Protein AF-A0A1R1X2N7-F1 (afdb_monomer_lite)

pLDDT: mean 72.99, std 22.43, range [34.03, 95.25]

Sequence (162 aa):
MKFVLSVSTLSAFACVAFAGYMCQDECMNASNDMNYDYQPMQEAEAAPVKPVSRRRRRLSKKFKAYCSVIEECKTGCLEQKDKTICKTYRRKMRAERRKSRTPEQKAASKARFNAYCAAIDECKSGCLDNGDKTVCRTYRKSFRKQNRKARRAAFKAKFSAF

Secondary structure (DSSP, 8-state):
--------------------S--SS-SS-------------------------S---PPPHHHHHHHTT-HHHIIIIIIS--HHHHHHHHHHHHHHT-PPPPHHHHHHHHHHHHHHHHT-HHHIIIIIIS--HHHHHHHHHHHHHHHHHHHHHHHHHHHH--

Organism: NCBI:txid133412

Foldseek 3Di:
DDDDDDDDDDDDDDDDDDDDDDDPDPPPDDDDDDDDDDDDDDDDDDDDDDPPDDDPPDDDPVLQVQQVVPVQCCCQCVPVVPPVSSVVSVVVVVVVPDDDDDPVSVVVVVVQLQVVQVVPVQSCVQCVPVNPPVSSVVSVVVSVVVVVVVVVVVVVVVVVVD

Radius of gyration: 29.81 Å; chains: 1; bounding box: 71×91×53 Å

Structure (mmCIF, N/CA/C/O backbone):
data_AF-A0A1R1X2N7-F1
#
_entry.id   AF-A0A1R1X2N7-F1
#
loop_
_atom_site.group_PDB
_atom_site.id
_atom_site.type_symbol
_atom_site.label_atom_id
_atom_site.label_alt_id
_atom_site.label_comp_id
_atom_site.label_asym_id
_atom_site.label_entity_id
_atom_site.label_seq_id
_atom_site.pdbx_PDB_ins_code
_atom_site.Cartn_x
_atom_site.Cartn_y
_atom_site.Cartn_z
_atom_site.occupancy
_atom_site.B_iso_or_equiv
_atom_site.auth_seq_id
_atom_site.auth_comp_id
_atom_site.auth_asym_id
_atom_site.auth_atom_id
_atom_site.pdbx_PDB_model_num
ATOM 1 N N . MET A 1 1 ? 1.217 -72.504 19.040 1.00 40.41 1 MET A N 1
ATOM 2 C CA . MET A 1 1 ? 0.945 -71.723 20.270 1.00 40.41 1 MET A CA 1
ATOM 3 C C . MET A 1 1 ? 0.224 -70.448 19.817 1.00 40.41 1 MET A C 1
ATOM 5 O O . MET A 1 1 ? 0.774 -69.794 18.949 1.00 40.41 1 MET A O 1
ATOM 9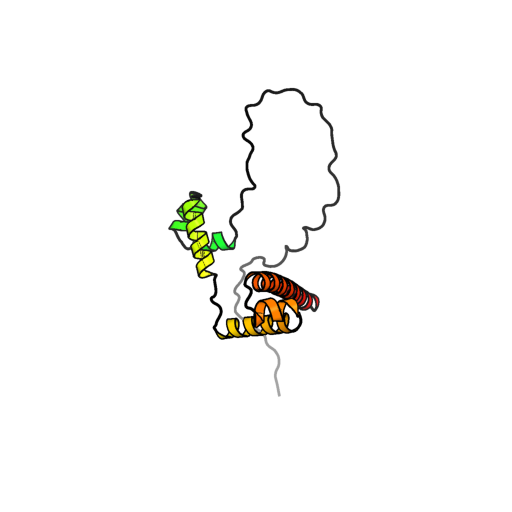 N N . LYS A 1 2 ? -1.097 -70.296 20.061 1.00 37.16 2 LYS A N 1
ATOM 10 C CA . LYS A 1 2 ? -1.723 -69.665 21.264 1.00 37.16 2 LYS A CA 1
ATOM 11 C C . LYS A 1 2 ? -1.517 -68.125 21.226 1.00 37.16 2 LYS A C 1
ATOM 13 O O . LYS A 1 2 ? -0.365 -67.752 21.102 1.00 37.16 2 LYS A O 1
ATOM 18 N N . PHE A 1 3 ? -2.454 -67.164 21.302 1.00 37.84 3 PHE A N 1
ATOM 19 C CA . PHE A 1 3 ? -3.881 -66.979 21.669 1.00 37.84 3 PHE A CA 1
ATOM 20 C C . PHE A 1 3 ? -4.392 -65.709 20.907 1.00 37.84 3 PHE A C 1
ATOM 22 O O . PHE A 1 3 ? -3.573 -64.849 20.604 1.00 37.84 3 PHE A O 1
ATOM 29 N N . VAL A 1 4 ? -5.613 -65.601 20.356 1.00 40.78 4 VAL A N 1
ATOM 30 C CA . VAL A 1 4 ? -6.945 -65.264 20.941 1.00 40.78 4 VAL A CA 1
ATOM 31 C C . VAL A 1 4 ? -7.086 -63.838 21.528 1.00 40.78 4 VAL A C 1
ATOM 33 O O . VAL A 1 4 ? -6.405 -63.481 22.478 1.00 40.78 4 VAL A O 1
ATOM 36 N N . LEU A 1 5 ? -8.026 -63.084 20.930 1.00 47.38 5 LEU A N 1
ATOM 37 C CA . LEU A 1 5 ? -8.947 -62.044 21.446 1.00 47.38 5 LEU A CA 1
ATOM 38 C C . LEU A 1 5 ? -8.767 -61.522 22.895 1.00 47.38 5 LEU A C 1
ATOM 40 O O . LEU A 1 5 ? -8.816 -62.298 23.840 1.00 47.38 5 LEU A O 1
ATOM 44 N N . SER A 1 6 ? -8.788 -60.196 23.088 1.00 41.28 6 SER A N 1
ATOM 45 C CA . SER A 1 6 ? -9.840 -59.464 23.847 1.00 41.28 6 SER A CA 1
ATOM 46 C C . SER A 1 6 ? -9.435 -57.994 24.068 1.00 41.28 6 SER A C 1
ATOM 48 O O . SER A 1 6 ? -8.273 -57.702 24.316 1.00 41.28 6 SER A O 1
ATOM 50 N N . VAL A 1 7 ? -10.235 -57.016 23.629 1.00 42.81 7 VAL A N 1
ATOM 51 C CA . VAL A 1 7 ? -11.352 -56.308 24.303 1.00 42.81 7 VAL A CA 1
ATOM 52 C C . VAL A 1 7 ? -10.972 -55.598 25.617 1.00 42.81 7 VAL A C 1
ATOM 54 O O . VAL A 1 7 ? -10.557 -56.241 26.573 1.00 42.81 7 VAL A O 1
ATOM 57 N N . SER A 1 8 ? -11.291 -54.293 25.647 1.00 42.53 8 SER A N 1
ATOM 58 C CA . SER A 1 8 ? -11.885 -53.537 26.773 1.00 42.53 8 SER A CA 1
ATOM 59 C C . SER A 1 8 ? -11.008 -52.458 27.433 1.00 42.53 8 SER A C 1
ATOM 61 O O . SER A 1 8 ? -10.058 -52.760 28.141 1.00 42.53 8 SER A O 1
ATOM 63 N N . THR A 1 9 ? -11.409 -51.182 27.260 1.00 47.38 9 THR A N 1
ATOM 64 C CA . THR A 1 9 ? -11.938 -50.263 28.315 1.00 47.38 9 THR A CA 1
ATOM 65 C C . THR A 1 9 ? -10.846 -49.490 29.077 1.00 47.38 9 THR A C 1
ATOM 67 O O . THR A 1 9 ? -9.876 -50.097 29.486 1.00 47.38 9 THR A O 1
ATOM 70 N N . LEU A 1 10 ? -10.852 -48.180 29.352 1.00 39.34 10 LEU A N 1
ATOM 71 C CA . LEU A 1 10 ? -11.793 -47.051 29.348 1.00 39.34 10 LEU A CA 1
ATOM 72 C C . LEU A 1 10 ? -10.945 -45.781 29.060 1.00 39.34 10 LEU A C 1
ATOM 74 O O . LEU A 1 10 ? -9.790 -45.722 29.462 1.00 39.34 10 LEU A O 1
ATOM 78 N N . SER A 1 11 ? -11.434 -44.734 28.401 1.00 39.47 11 SER A N 1
ATOM 79 C CA . SER A 1 11 ? -12.108 -43.666 29.139 1.00 39.47 11 SER A CA 1
ATOM 80 C C . SER A 1 11 ? -13.038 -42.861 28.239 1.00 39.47 11 SER A C 1
ATOM 82 O O . SER A 1 11 ? -12.665 -42.273 27.224 1.00 39.47 11 SER A O 1
ATOM 84 N N . ALA A 1 12 ? -14.292 -42.845 28.668 1.00 45.41 12 ALA A N 1
ATOM 85 C CA . ALA A 1 12 ? -15.281 -41.883 28.253 1.00 45.41 12 ALA A CA 1
ATOM 86 C C . ALA A 1 12 ? -14.867 -40.488 28.737 1.00 45.41 12 ALA A C 1
ATOM 88 O O . ALA A 1 12 ? -14.700 -40.279 29.935 1.00 45.41 12 ALA A O 1
ATOM 89 N N . PHE A 1 13 ? -14.804 -39.527 27.820 1.00 49.41 13 PHE A N 1
ATOM 90 C CA . PHE A 1 13 ? -15.279 -38.180 28.106 1.00 49.41 13 PHE A CA 1
ATOM 91 C C . PHE A 1 13 ? -16.170 -37.722 26.960 1.00 49.41 13 PHE A C 1
ATOM 93 O O . PHE A 1 13 ? -15.768 -37.622 25.801 1.00 49.41 13 PHE A O 1
ATOM 100 N N . ALA A 1 14 ? -17.427 -37.528 27.331 1.00 41.31 14 ALA A N 1
ATOM 101 C CA . ALA A 1 14 ? -18.502 -37.043 26.505 1.00 41.31 14 ALA A CA 1
ATOM 102 C C . ALA A 1 14 ? -18.340 -35.547 26.185 1.00 41.31 14 ALA A C 1
ATOM 104 O O . ALA A 1 14 ? -17.904 -34.760 27.019 1.00 41.31 14 ALA A O 1
ATOM 105 N N . CYS A 1 15 ? -18.786 -35.204 24.976 1.00 41.53 15 CYS A N 1
ATOM 106 C CA . CYS A 1 15 ? -19.553 -34.013 24.603 1.00 41.53 15 CYS A CA 1
ATOM 107 C C . CYS A 1 15 ? -19.100 -32.624 25.087 1.00 41.53 15 CYS A C 1
ATOM 109 O O . CYS A 1 15 ? -19.453 -32.218 26.185 1.00 41.53 15 CYS A O 1
ATOM 111 N N . VAL A 1 16 ? -18.565 -31.825 24.152 1.00 46.25 16 VAL A N 1
ATOM 112 C CA . VAL A 1 16 ? -19.040 -30.456 23.824 1.00 46.25 16 VAL A CA 1
ATOM 113 C C . VAL A 1 16 ? -18.738 -30.251 22.325 1.00 46.25 16 VAL A C 1
ATOM 115 O O . VAL A 1 16 ? -17.585 -30.175 21.929 1.00 46.25 16 VAL A O 1
ATOM 118 N N . ALA A 1 17 ? -19.674 -30.519 21.418 1.00 37.84 17 ALA A N 1
ATOM 119 C CA . ALA A 1 17 ? -20.668 -29.585 20.895 1.00 37.84 17 ALA A CA 1
ATOM 120 C C . AL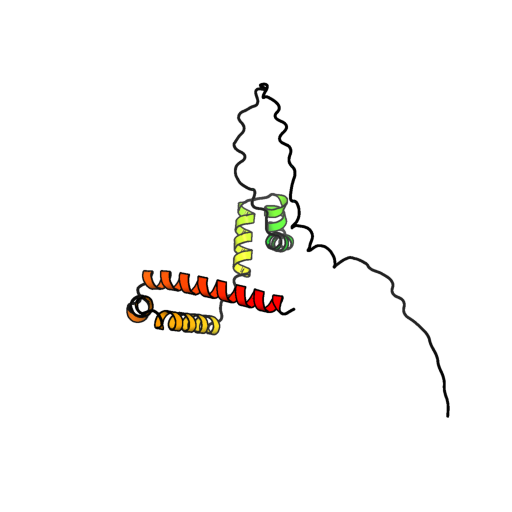A A 1 17 ? -20.106 -28.429 20.031 1.00 37.84 17 ALA A C 1
ATOM 122 O O . ALA A 1 17 ? -19.147 -27.750 20.382 1.00 37.84 17 ALA A O 1
ATOM 123 N N . PHE A 1 18 ? -20.845 -28.191 18.944 1.00 35.56 18 PHE A N 1
ATOM 124 C CA . PHE A 1 18 ? -20.946 -26.972 18.135 1.00 35.56 18 PHE A CA 1
ATOM 125 C C . PHE A 1 18 ? -20.012 -26.763 16.929 1.00 35.56 18 PHE A C 1
ATOM 127 O O . PHE A 1 18 ? -18.980 -26.105 16.980 1.00 35.56 18 PHE A O 1
ATOM 134 N N . ALA A 1 19 ? -20.548 -27.196 15.782 1.00 36.91 19 ALA A N 1
ATOM 135 C CA . ALA A 1 19 ? -20.921 -26.296 14.685 1.00 36.91 19 ALA A CA 1
ATOM 136 C C . ALA A 1 19 ? -19.801 -25.406 14.113 1.00 36.91 19 ALA A C 1
ATOM 138 O O . ALA A 1 19 ? -19.717 -24.210 14.385 1.00 36.91 19 ALA A O 1
ATOM 139 N N . GLY A 1 20 ? -18.989 -25.992 13.232 1.00 34.03 20 GLY A N 1
ATOM 140 C CA . GLY A 1 20 ? -18.056 -25.264 12.365 1.00 34.03 20 GLY A CA 1
ATOM 141 C C . GLY A 1 20 ? -18.262 -25.504 10.867 1.00 34.03 20 GLY A C 1
ATOM 142 O O . GLY A 1 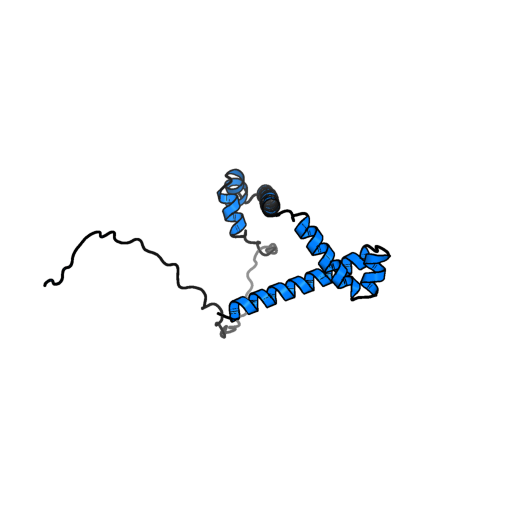20 ? -17.431 -25.074 10.072 1.00 34.03 20 GLY A O 1
ATOM 143 N N . TYR A 1 21 ? -19.336 -26.187 10.471 1.00 43.12 21 TYR A N 1
ATOM 144 C CA . TYR A 1 21 ? -19.657 -26.481 9.075 1.00 43.12 21 TYR A CA 1
ATOM 145 C C . TYR A 1 21 ? -21.111 -26.080 8.809 1.00 43.12 21 TYR A C 1
ATOM 147 O O . TYR A 1 21 ? -21.954 -26.288 9.675 1.00 43.12 21 TYR A O 1
ATOM 155 N N . MET A 1 22 ? -21.376 -25.529 7.622 1.00 36.66 22 MET A N 1
ATOM 156 C CA . MET A 1 22 ? -22.650 -24.974 7.121 1.00 36.66 22 MET A CA 1
ATOM 157 C C . MET A 1 22 ? -22.889 -23.476 7.395 1.00 36.66 22 MET A C 1
ATOM 159 O O . MET A 1 22 ? -23.519 -23.096 8.376 1.00 36.66 22 MET A O 1
ATOM 163 N N . CYS A 1 23 ? -22.368 -22.617 6.505 1.00 36.69 23 CYS A N 1
ATOM 164 C CA . CYS A 1 23 ? -23.113 -21.505 5.872 1.00 36.69 23 CYS A CA 1
ATOM 165 C C . CYS A 1 23 ? -22.185 -20.652 4.983 1.00 36.69 23 CYS A C 1
ATOM 167 O O . CYS A 1 23 ? -21.924 -19.471 5.226 1.00 36.69 23 CYS A O 1
ATOM 169 N N . GLN A 1 24 ? -21.661 -21.262 3.929 1.00 40.53 24 GLN A N 1
ATOM 170 C CA . GLN A 1 24 ? -21.308 -20.565 2.696 1.00 40.53 24 GLN A CA 1
ATOM 171 C C . GLN A 1 24 ? -21.876 -21.447 1.602 1.00 40.53 24 GLN A C 1
ATOM 173 O O . GLN A 1 24 ? -21.244 -22.450 1.331 1.00 40.53 24 GLN A O 1
ATOM 178 N N . ASP A 1 25 ? -23.092 -21.147 1.129 1.00 39.00 25 ASP A N 1
ATOM 179 C CA . ASP A 1 25 ? -23.527 -21.410 -0.260 1.00 39.00 25 ASP A CA 1
ATOM 180 C C . ASP A 1 25 ? -24.997 -21.054 -0.585 1.00 39.00 25 ASP A C 1
ATOM 182 O O . ASP A 1 25 ? -25.469 -21.359 -1.670 1.00 39.00 25 ASP A O 1
ATOM 186 N N . GLU A 1 26 ? -25.714 -20.278 0.243 1.00 37.97 26 GLU A N 1
ATOM 187 C CA . GLU A 1 26 ? -27.073 -19.805 -0.112 1.00 37.97 26 GLU A CA 1
ATOM 188 C C . GLU A 1 26 ? -27.240 -18.278 -0.037 1.00 37.97 26 GLU A C 1
ATOM 190 O O . GLU A 1 26 ? -28.076 -17.743 0.686 1.00 37.97 26 GLU A O 1
ATOM 195 N N . CYS A 1 27 ? -26.437 -17.521 -0.790 1.00 38.31 27 CYS A N 1
ATOM 196 C CA . CYS A 1 27 ? -26.715 -16.088 -1.014 1.00 38.31 27 CYS A CA 1
ATOM 197 C C . CYS A 1 27 ? -26.597 -15.663 -2.486 1.00 38.31 27 CYS A C 1
ATOM 199 O O . CYS A 1 27 ? -26.352 -14.490 -2.769 1.00 38.31 27 CYS A O 1
ATOM 201 N N . MET A 1 28 ? -26.739 -16.601 -3.422 1.00 41.78 28 MET A N 1
ATOM 202 C CA . MET A 1 28 ? -26.822 -16.323 -4.857 1.00 41.78 28 MET A CA 1
ATOM 203 C C . MET A 1 28 ? -27.951 -17.151 -5.465 1.00 41.78 28 MET A C 1
ATOM 205 O O . MET A 1 28 ? -27.691 -18.046 -6.251 1.00 41.78 28 MET A O 1
ATOM 209 N N . ASN A 1 29 ? -29.188 -16.886 -5.041 1.00 45.91 29 ASN A N 1
ATOM 210 C CA . ASN A 1 29 ? -30.404 -17.154 -5.813 1.00 45.91 29 ASN A CA 1
ATOM 211 C C . ASN A 1 29 ? -31.602 -16.510 -5.106 1.00 45.91 29 ASN A C 1
ATOM 213 O O . ASN A 1 29 ? -32.169 -17.064 -4.174 1.00 45.91 29 ASN A O 1
ATOM 217 N N . ALA A 1 30 ? -31.963 -15.312 -5.551 1.00 37.06 30 ALA A N 1
ATOM 218 C CA . ALA A 1 30 ? -33.303 -14.761 -5.389 1.00 37.06 30 ALA A CA 1
ATOM 219 C C . ALA A 1 30 ? -33.579 -13.927 -6.644 1.00 37.06 30 ALA A C 1
ATOM 221 O O . ALA A 1 30 ? -33.419 -12.706 -6.662 1.00 37.06 30 ALA A O 1
ATOM 222 N N . SER A 1 31 ? -33.872 -14.639 -7.731 1.00 36.62 31 SER A N 1
ATOM 223 C CA . SER A 1 31 ? -34.608 -14.084 -8.860 1.00 36.62 31 SER A CA 1
ATOM 224 C C . SER A 1 31 ? -36.084 -14.018 -8.480 1.00 36.62 31 SER A C 1
ATOM 226 O O . SER A 1 31 ? -36.609 -14.985 -7.939 1.00 36.62 31 SER A O 1
ATOM 228 N N . ASN A 1 32 ? -36.706 -12.909 -8.879 1.00 43.19 32 ASN A N 1
ATOM 229 C CA . ASN A 1 32 ? -38.142 -12.664 -9.018 1.00 43.19 32 ASN A CA 1
ATOM 230 C C . ASN A 1 32 ? -38.960 -12.486 -7.735 1.00 43.19 32 ASN A C 1
ATOM 232 O O . ASN A 1 32 ? -39.139 -13.408 -6.951 1.00 43.19 32 ASN A O 1
ATOM 236 N N . ASP A 1 33 ? -39.503 -11.274 -7.606 1.00 44.31 33 ASP A N 1
ATOM 237 C CA . ASP A 1 33 ? -40.945 -10.992 -7.549 1.00 44.31 33 ASP A CA 1
ATOM 238 C C . ASP A 1 33 ? -41.202 -9.826 -6.585 1.00 44.31 33 ASP A C 1
ATOM 240 O O . ASP A 1 33 ? -41.173 -9.991 -5.372 1.00 44.31 33 ASP A O 1
ATOM 244 N N . MET A 1 34 ? -41.382 -8.619 -7.126 1.00 47.59 34 MET A N 1
ATOM 245 C CA . MET A 1 34 ? -41.988 -7.513 -6.383 1.00 47.59 34 MET A CA 1
ATOM 246 C C . MET A 1 34 ? -42.976 -6.815 -7.316 1.00 47.59 34 MET A C 1
ATOM 248 O O . MET A 1 34 ? -42.651 -5.844 -8.001 1.00 47.59 34 MET A O 1
ATOM 252 N N . ASN A 1 35 ? -44.170 -7.404 -7.344 1.00 44.03 35 ASN A N 1
ATOM 253 C CA . ASN A 1 35 ? -45.465 -6.797 -7.615 1.00 44.03 35 ASN A CA 1
ATOM 254 C C . ASN A 1 35 ? -45.502 -5.290 -7.259 1.00 44.03 35 ASN A C 1
ATOM 256 O O . ASN A 1 35 ? -45.291 -4.911 -6.105 1.00 44.03 35 ASN A O 1
ATOM 260 N N . TYR A 1 36 ? -45.749 -4.435 -8.255 1.00 37.09 36 TYR A N 1
ATOM 261 C CA . TYR A 1 36 ? -46.025 -3.009 -8.065 1.00 37.09 36 TYR A CA 1
ATOM 262 C C . TYR A 1 36 ? -47.540 -2.823 -7.930 1.00 37.09 36 TYR A C 1
ATOM 264 O O . TYR A 1 36 ? -48.224 -2.589 -8.923 1.00 37.09 36 TYR A O 1
ATOM 272 N N . ASP A 1 37 ? -48.054 -2.881 -6.702 1.00 43.22 37 ASP A N 1
ATOM 273 C CA . ASP A 1 37 ? -49.382 -2.343 -6.405 1.00 43.22 37 ASP A CA 1
ATOM 274 C C . ASP A 1 37 ? -49.276 -0.822 -6.237 1.00 43.22 37 ASP A C 1
ATOM 276 O O . ASP A 1 37 ? -48.659 -0.294 -5.307 1.00 43.22 37 ASP A O 1
ATOM 280 N N . TYR A 1 38 ? -49.838 -0.111 -7.208 1.00 37.78 38 TYR A N 1
ATOM 281 C CA . TYR A 1 38 ? -49.942 1.340 -7.240 1.00 37.78 38 TYR A CA 1
ATOM 282 C C . TYR A 1 38 ? -51.116 1.754 -6.338 1.00 37.78 38 TYR A C 1
ATOM 284 O O . TYR A 1 38 ? -52.269 1.511 -6.684 1.00 37.78 38 TYR A O 1
ATOM 292 N N . GLN A 1 39 ? -50.851 2.391 -5.193 1.00 43.69 39 GLN A N 1
ATOM 293 C CA . GLN A 1 39 ? -51.885 3.099 -4.425 1.00 43.69 39 GLN A CA 1
ATOM 294 C C . GLN A 1 39 ? -51.653 4.619 -4.504 1.00 43.69 39 GLN A C 1
ATOM 296 O O . GLN A 1 39 ? -50.516 5.069 -4.334 1.00 43.69 39 GLN A O 1
ATOM 301 N N . PRO A 1 40 ? -52.699 5.418 -4.798 1.00 40.00 40 PRO A N 1
ATOM 302 C CA . PRO A 1 40 ? -52.574 6.847 -5.052 1.00 40.00 40 PRO A CA 1
ATOM 303 C C . PRO A 1 40 ? -52.330 7.632 -3.758 1.00 40.00 40 PRO A C 1
ATOM 305 O O . PRO A 1 40 ? -52.911 7.348 -2.713 1.00 40.00 40 PRO A O 1
ATOM 308 N N . MET A 1 41 ? -51.454 8.634 -3.858 1.00 43.47 41 MET A N 1
ATOM 309 C CA . MET A 1 41 ? -51.116 9.572 -2.789 1.00 43.47 41 MET A CA 1
ATOM 310 C C . MET A 1 41 ? -52.363 10.301 -2.276 1.00 43.47 41 MET A C 1
ATOM 312 O O . MET A 1 41 ? -53.031 10.986 -3.046 1.00 43.47 41 MET A O 1
ATOM 316 N N . GLN A 1 42 ? -52.615 10.219 -0.971 1.00 41.12 42 GLN A N 1
ATOM 317 C CA . GLN A 1 42 ? -53.409 11.209 -0.252 1.00 41.12 42 GLN A CA 1
ATOM 318 C C . GLN A 1 42 ? -52.532 11.886 0.794 1.00 41.12 42 GLN A C 1
ATOM 320 O O . GLN A 1 42 ? -51.791 11.240 1.538 1.00 41.12 42 GLN A O 1
ATOM 325 N N . GLU A 1 43 ? -52.590 13.211 0.745 1.00 50.44 43 GLU A N 1
ATOM 326 C CA . GLU A 1 43 ? -51.860 14.174 1.549 1.00 50.44 43 GLU A CA 1
ATOM 327 C C . GLU A 1 43 ? -51.919 13.870 3.045 1.00 50.44 43 GLU A C 1
ATOM 329 O O . GLU A 1 43 ? -52.984 13.778 3.649 1.00 50.44 43 GLU A O 1
ATOM 334 N N . ALA A 1 44 ? -50.740 13.804 3.657 1.00 42.38 44 ALA A N 1
ATOM 335 C CA . ALA A 1 44 ? -50.577 14.064 5.074 1.00 42.38 44 ALA A CA 1
ATOM 336 C C . ALA A 1 44 ? -49.323 14.924 5.249 1.00 42.38 44 ALA A C 1
ATOM 338 O O . ALA A 1 44 ? -48.204 14.515 4.928 1.00 42.38 44 ALA A O 1
ATOM 339 N N . GLU A 1 45 ? -49.542 16.147 5.721 1.00 50.38 45 GLU A N 1
ATOM 340 C CA . GLU A 1 45 ? -48.523 17.101 6.132 1.00 50.38 45 GLU A CA 1
ATOM 341 C C . GLU A 1 45 ? -47.554 16.443 7.127 1.00 50.38 45 GLU A C 1
ATOM 343 O O . GLU A 1 45 ? -47.935 16.042 8.227 1.00 50.38 45 GLU A O 1
ATOM 348 N N . ALA A 1 46 ? -46.278 16.322 6.759 1.00 47.22 46 ALA A N 1
ATOM 349 C CA . ALA A 1 46 ? -45.248 15.828 7.663 1.00 47.22 46 ALA A CA 1
ATOM 350 C C . ALA A 1 46 ? -43.965 16.651 7.505 1.00 47.22 46 ALA A C 1
ATOM 352 O O . ALA A 1 46 ? -43.392 16.733 6.423 1.00 47.22 46 ALA A O 1
ATOM 353 N N . ALA A 1 47 ? -43.577 17.265 8.629 1.00 59.75 47 ALA A N 1
ATOM 354 C CA . ALA A 1 47 ? -42.357 17.992 8.993 1.00 59.75 47 ALA A CA 1
ATOM 355 C C . ALA A 1 47 ? -41.146 17.945 8.030 1.00 59.75 47 ALA A C 1
ATOM 357 O O . ALA A 1 47 ? -40.881 16.914 7.415 1.00 59.75 47 ALA A O 1
ATOM 358 N N . PRO A 1 48 ? -40.290 18.995 7.998 1.00 44.62 48 PRO A N 1
ATOM 359 C CA . PRO A 1 48 ? -39.087 19.014 7.167 1.00 44.62 48 PRO A CA 1
ATOM 360 C C . PRO A 1 48 ? -38.192 17.805 7.469 1.00 44.62 48 PRO A C 1
ATOM 362 O O . PRO A 1 48 ? -37.461 17.758 8.465 1.00 44.62 48 PRO A O 1
ATOM 365 N N . VAL A 1 49 ? -38.246 16.808 6.585 1.00 55.25 49 VAL A N 1
ATOM 366 C CA . VAL A 1 49 ? -37.415 15.613 6.654 1.00 55.25 49 VAL A CA 1
ATOM 367 C C . VAL A 1 49 ? -35.987 16.057 6.371 1.00 55.25 49 VAL A C 1
ATOM 369 O O . VAL A 1 49 ? -35.593 16.291 5.229 1.00 55.25 49 VAL A O 1
ATOM 372 N N . LYS A 1 50 ? -35.184 16.190 7.433 1.00 48.16 50 LYS A N 1
ATOM 373 C CA . LYS A 1 50 ? -33.730 16.341 7.302 1.00 48.16 50 LYS A CA 1
ATOM 374 C C . LYS A 1 50 ? -33.246 15.207 6.393 1.00 48.16 50 LYS A C 1
ATOM 376 O O . LYS A 1 50 ? -33.5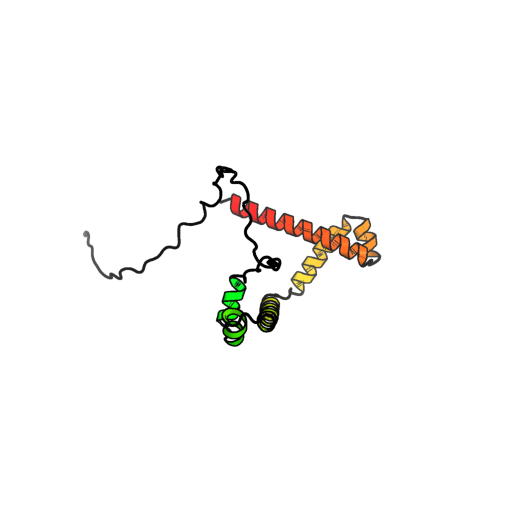18 14.048 6.720 1.00 48.16 50 LYS A O 1
ATOM 381 N N . PRO A 1 51 ? -32.519 15.481 5.294 1.00 46.09 51 PRO A N 1
ATOM 382 C CA . PRO A 1 51 ? -32.020 14.414 4.444 1.00 46.09 51 PRO A CA 1
ATOM 383 C C . PRO A 1 51 ? -31.171 13.493 5.316 1.00 46.09 51 PRO A C 1
ATOM 385 O O . PRO A 1 51 ? -30.177 13.930 5.908 1.00 46.09 51 PRO A O 1
ATOM 388 N N . VAL A 1 52 ? -31.590 12.229 5.447 1.00 47.31 52 VAL A N 1
ATOM 389 C CA . VAL A 1 52 ? -30.885 11.211 6.231 1.00 47.31 52 VAL A CA 1
ATOM 390 C C . VAL A 1 52 ? -29.548 10.968 5.546 1.00 47.31 52 VAL A C 1
ATOM 392 O O . VAL A 1 52 ? -29.387 10.137 4.652 1.00 47.31 52 VAL A O 1
ATOM 395 N N . SER A 1 53 ? -28.567 11.786 5.913 1.00 55.69 53 SER A N 1
ATOM 396 C CA . SER A 1 53 ? -27.286 11.783 5.244 1.00 55.69 53 SER A CA 1
ATOM 397 C C . SER A 1 53 ? -26.515 10.512 5.602 1.00 55.69 53 SER A C 1
ATOM 399 O O . SER A 1 53 ? -26.321 10.157 6.765 1.00 55.69 53 SER A O 1
ATOM 401 N N . ARG A 1 54 ? -25.989 9.888 4.545 1.00 51.06 54 ARG A N 1
ATOM 402 C CA . ARG A 1 54 ? -24.794 9.034 4.524 1.00 51.06 54 ARG A CA 1
ATOM 403 C C . ARG A 1 54 ? -24.893 7.702 5.271 1.00 51.06 54 ARG A C 1
ATOM 405 O O . ARG A 1 54 ? -24.587 7.601 6.455 1.00 51.06 54 ARG A O 1
ATOM 412 N N . ARG A 1 55 ? -25.091 6.642 4.473 1.00 51.50 55 ARG A N 1
ATOM 413 C CA . ARG A 1 55 ? -24.489 5.292 4.583 1.00 51.50 55 ARG A CA 1
ATOM 414 C C . ARG A 1 55 ? -23.568 5.157 5.814 1.00 51.50 55 ARG A C 1
ATOM 416 O O . ARG A 1 55 ? -22.359 5.396 5.720 1.00 51.50 55 ARG A O 1
ATOM 423 N N . ARG A 1 56 ? -24.127 4.812 6.985 1.00 55.22 56 ARG A N 1
ATOM 424 C CA . ARG A 1 56 ? -23.351 4.610 8.224 1.00 55.22 56 ARG A CA 1
ATOM 425 C C . ARG A 1 56 ? -22.299 3.536 7.945 1.00 55.22 56 ARG A C 1
ATOM 427 O O . ARG A 1 56 ? -22.618 2.358 7.789 1.00 55.22 56 ARG A O 1
ATOM 434 N N . ARG A 1 57 ? -21.025 3.929 7.841 1.00 63.31 57 ARG A N 1
ATOM 435 C CA . ARG A 1 57 ? -19.925 2.977 7.626 1.00 63.31 57 ARG A CA 1
ATOM 436 C C . ARG A 1 57 ? -19.785 2.107 8.871 1.00 63.31 57 ARG A C 1
ATOM 438 O O . ARG A 1 57 ? -19.196 2.544 9.860 1.00 63.31 57 ARG A O 1
ATOM 445 N N . ARG A 1 58 ? -20.307 0.880 8.801 1.00 76.19 58 ARG A N 1
ATOM 446 C CA . ARG A 1 58 ? -20.155 -0.144 9.842 1.00 76.19 58 ARG A CA 1
ATOM 447 C C . ARG A 1 58 ? -18.671 -0.299 10.208 1.00 76.19 58 ARG A C 1
ATOM 449 O O . ARG A 1 58 ? -17.799 -0.309 9.334 1.00 76.19 58 ARG A O 1
ATOM 456 N N . LEU A 1 59 ? -18.375 -0.386 11.507 1.00 81.31 59 LEU A N 1
ATOM 457 C CA . LEU A 1 59 ? -17.034 -0.720 11.993 1.00 81.31 59 LEU A CA 1
ATOM 458 C C . LEU A 1 59 ? -16.657 -2.126 11.493 1.00 81.31 59 LEU A C 1
ATOM 460 O O . LEU A 1 59 ? -17.482 -3.038 11.544 1.00 81.31 59 LEU A O 1
ATOM 464 N N . SER A 1 60 ? -15.425 -2.311 11.007 1.00 86.44 60 SER A N 1
ATOM 465 C CA . SER A 1 60 ? -14.973 -3.630 10.549 1.00 86.44 60 SER A CA 1
ATOM 466 C C . SER A 1 60 ? -14.827 -4.593 11.731 1.00 86.44 60 SER A C 1
ATOM 468 O O . SER A 1 60 ? -14.432 -4.169 12.816 1.00 86.44 60 SER A O 1
ATOM 470 N N . LYS A 1 61 ? -15.076 -5.895 11.514 1.00 90.12 61 LYS A N 1
ATOM 471 C CA . LYS A 1 61 ? -14.895 -6.941 12.545 1.00 90.12 61 LYS A CA 1
ATOM 472 C C . LYS A 1 61 ? -13.514 -6.851 13.211 1.00 90.12 61 LYS A C 1
ATOM 474 O O . LYS A 1 61 ? -13.409 -6.837 14.428 1.00 90.12 61 LYS A O 1
ATOM 479 N N . LYS A 1 62 ? -12.467 -6.650 12.401 1.00 88.56 62 LYS A N 1
ATOM 480 C CA . LYS A 1 62 ? -11.081 -6.491 12.874 1.00 88.56 62 LYS A CA 1
ATOM 481 C C . LYS A 1 62 ? -10.893 -5.288 13.800 1.00 88.56 62 LYS A C 1
ATOM 483 O O . LYS A 1 62 ? -10.099 -5.359 14.722 1.00 88.56 62 LYS A O 1
ATOM 488 N N . PHE A 1 63 ? -11.580 -4.177 13.535 1.00 90.62 63 PHE A N 1
ATOM 489 C CA . PHE A 1 63 ? -11.478 -2.988 14.379 1.00 90.62 63 PHE A CA 1
ATOM 490 C C . PHE A 1 63 ? -12.223 -3.169 15.706 1.00 90.62 63 PHE A C 1
ATOM 492 O O . PHE A 1 63 ? -11.724 -2.728 16.731 1.00 90.6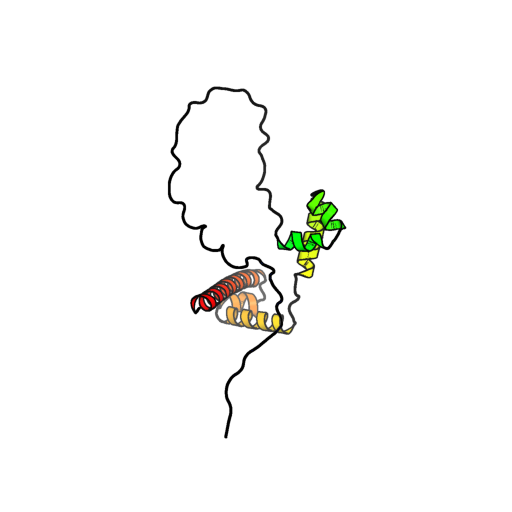2 63 PHE A O 1
ATOM 499 N N . LYS A 1 64 ? -13.373 -3.858 15.696 1.00 90.88 64 LYS A N 1
ATOM 500 C CA . LYS A 1 64 ? -14.080 -4.219 16.932 1.00 90.88 64 LYS A CA 1
ATOM 501 C C . LYS A 1 64 ? -13.209 -5.096 17.834 1.00 90.88 64 LYS A C 1
ATOM 503 O O . LYS A 1 64 ? -13.037 -4.750 18.988 1.00 90.88 64 LYS A O 1
ATOM 508 N N . ALA A 1 65 ? -12.604 -6.145 17.272 1.00 92.19 65 ALA A N 1
ATOM 509 C CA . ALA A 1 65 ? -11.698 -7.033 18.003 1.00 92.19 65 ALA A CA 1
ATOM 510 C C . ALA A 1 65 ? -10.452 -6.310 18.545 1.00 92.19 65 ALA A C 1
ATOM 512 O O . ALA A 1 65 ? -9.969 -6.626 19.619 1.00 92.19 65 ALA A O 1
ATOM 513 N N . TYR A 1 66 ? -9.932 -5.321 17.813 1.00 91.69 66 TYR A N 1
ATOM 514 C CA . TYR A 1 66 ? -8.832 -4.491 18.305 1.00 91.69 66 TYR A CA 1
ATOM 515 C C . TYR A 1 66 ? -9.257 -3.622 19.497 1.00 91.69 66 TYR A C 1
ATOM 517 O O . TYR A 1 66 ? -8.555 -3.550 20.496 1.00 91.69 66 TYR A O 1
ATOM 525 N N . CYS A 1 67 ? -10.420 -2.976 19.402 1.00 92.12 67 CYS A N 1
ATOM 526 C CA . CYS A 1 67 ? -10.896 -2.087 20.456 1.00 92.12 67 CYS A CA 1
ATOM 527 C C . CYS A 1 67 ? -11.478 -2.809 21.667 1.00 92.12 67 CYS A C 1
ATOM 529 O O . CYS A 1 67 ? -11.491 -2.215 22.731 1.00 92.12 67 CYS A O 1
ATOM 531 N N . SER A 1 68 ? -11.914 -4.064 21.549 1.00 91.75 68 SER A N 1
ATOM 532 C CA . SER A 1 68 ? -12.412 -4.831 22.698 1.00 91.75 68 SER A CA 1
ATOM 533 C C . SER A 1 68 ? -11.337 -5.154 23.736 1.00 91.75 68 SER A C 1
ATOM 535 O O . SER A 1 68 ? -11.690 -5.492 24.854 1.00 91.75 68 SER A O 1
ATOM 537 N N . VAL A 1 69 ? -10.054 -5.061 23.371 1.00 93.50 69 VAL A N 1
ATOM 538 C CA . VAL A 1 69 ? -8.911 -5.312 24.269 1.00 93.50 69 VAL A CA 1
ATOM 539 C C . VAL A 1 69 ? -8.407 -4.015 24.925 1.00 93.50 69 VAL A C 1
ATOM 541 O O . VAL A 1 69 ? -7.586 -4.056 25.832 1.00 93.50 69 VAL A O 1
ATOM 544 N N . ILE A 1 70 ? -8.878 -2.847 24.472 1.00 94.00 70 ILE A N 1
ATOM 545 C CA . ILE A 1 70 ? -8.437 -1.537 24.965 1.00 94.00 70 ILE A CA 1
ATOM 546 C C . ILE A 1 70 ? -9.643 -0.828 25.569 1.00 94.00 70 ILE A C 1
ATOM 548 O O . ILE A 1 70 ? -10.485 -0.323 24.824 1.00 94.00 70 ILE A O 1
ATOM 552 N N . GLU A 1 71 ? -9.706 -0.749 26.897 1.00 92.25 71 GLU A N 1
ATOM 553 C CA . GLU A 1 71 ? -10.866 -0.204 27.619 1.00 92.25 71 GLU A CA 1
ATOM 554 C C . GLU A 1 71 ? -11.245 1.213 27.163 1.00 92.25 71 GLU A C 1
ATOM 556 O O . GLU A 1 71 ? -12.414 1.481 26.887 1.00 92.25 71 GLU A O 1
ATOM 561 N N . GLU A 1 72 ? -10.268 2.095 26.925 1.00 92.38 72 GLU A N 1
ATOM 562 C CA . GLU A 1 72 ? -10.522 3.439 26.378 1.00 92.38 72 GLU A CA 1
ATOM 563 C C . GLU A 1 72 ? -11.164 3.419 24.980 1.00 92.38 72 GLU A C 1
ATOM 565 O O . GLU A 1 72 ? -11.990 4.268 24.644 1.00 92.38 72 GLU A O 1
ATOM 570 N N . CYS A 1 73 ? -10.781 2.467 24.118 1.00 91.94 73 CYS A N 1
ATOM 571 C CA . CYS A 1 73 ? -11.399 2.363 22.799 1.00 91.94 73 CYS A CA 1
ATOM 572 C C . CYS A 1 73 ? -12.777 1.704 22.882 1.00 91.94 73 CYS A C 1
ATOM 574 O O . CYS A 1 73 ? -13.687 2.083 22.143 1.00 91.94 73 CYS A O 1
ATOM 576 N N . LYS A 1 74 ? -12.938 0.698 23.740 1.00 92.62 74 LYS A N 1
ATOM 577 C CA . LYS A 1 74 ? -14.206 0.001 23.939 1.00 92.62 74 LYS A CA 1
ATOM 578 C C . LYS A 1 74 ? -15.278 0.978 24.420 1.00 92.62 74 LYS A C 1
ATOM 580 O O . LYS A 1 74 ? -16.270 1.174 23.719 1.00 92.62 74 LYS A O 1
ATOM 585 N N . THR A 1 75 ? -15.005 1.679 25.511 1.00 91.50 75 THR A N 1
ATOM 586 C CA . THR A 1 75 ? -15.927 2.651 26.107 1.00 91.50 75 THR A CA 1
ATOM 587 C C . THR A 1 75 ? -16.123 3.869 25.202 1.00 91.50 75 THR A C 1
ATOM 589 O O . THR A 1 75 ? -17.237 4.148 24.763 1.00 91.50 75 THR A O 1
ATOM 592 N N . GLY A 1 76 ? -15.046 4.536 24.784 1.00 89.25 76 GLY A N 1
ATOM 593 C CA . GLY A 1 76 ? -15.153 5.758 23.985 1.00 89.25 76 GLY A CA 1
ATOM 594 C C . GLY A 1 76 ? -15.655 5.529 22.554 1.00 89.25 76 GLY A C 1
ATOM 595 O O . GLY A 1 76 ? -16.518 6.242 22.049 1.00 89.25 76 GLY A O 1
ATOM 596 N N . CYS A 1 77 ? -15.146 4.516 21.844 1.00 89.62 77 CYS A N 1
ATOM 597 C CA . CYS A 1 77 ? -15.495 4.310 20.434 1.00 89.62 77 CYS A CA 1
ATOM 598 C C . CYS A 1 77 ? -16.637 3.312 20.194 1.00 89.62 77 CYS A C 1
ATOM 600 O O . CYS A 1 77 ? -17.437 3.531 19.278 1.00 89.62 77 CYS A O 1
ATOM 602 N N . LEU A 1 78 ? -16.698 2.188 20.917 1.00 87.75 78 LEU A N 1
ATOM 603 C CA . LEU A 1 78 ? -17.730 1.173 20.657 1.00 87.75 78 LEU A CA 1
ATOM 604 C C . LEU A 1 78 ? -19.049 1.519 21.352 1.00 87.75 78 LEU A C 1
ATOM 606 O O . LEU A 1 78 ? -20.099 1.403 20.713 1.00 87.75 78 LEU A O 1
ATOM 610 N N . GLU A 1 79 ? -18.983 1.974 22.600 1.00 89.19 79 GLU A N 1
ATOM 611 C CA . GLU A 1 79 ? -20.156 2.271 23.428 1.00 89.19 79 GLU A CA 1
ATOM 612 C C . GLU A 1 79 ? -20.625 3.719 23.223 1.00 89.19 79 GLU A C 1
ATOM 614 O O . GLU A 1 79 ? -21.701 3.938 22.659 1.00 89.19 79 GLU A O 1
ATOM 619 N N . GLN A 1 80 ? -19.779 4.702 23.551 1.00 87.38 80 GLN A N 1
ATOM 620 C CA . GLN A 1 80 ? -20.085 6.140 23.445 1.00 87.38 80 GLN A CA 1
ATOM 621 C C . GLN A 1 80 ? -20.098 6.649 21.991 1.00 87.38 80 GLN A C 1
ATOM 623 O O . GLN A 1 80 ? -20.673 7.691 21.684 1.00 87.38 80 GLN A O 1
ATOM 628 N N . LYS A 1 81 ? -19.544 5.870 21.048 1.00 85.00 81 LYS A N 1
ATOM 629 C CA . LYS A 1 81 ? -19.481 6.190 19.605 1.00 85.00 81 LYS A CA 1
ATOM 630 C C . LYS A 1 81 ? -18.779 7.519 19.305 1.00 85.00 81 LYS A C 1
ATOM 632 O O . LYS A 1 81 ? -19.044 8.145 18.267 1.00 85.00 81 LYS A O 1
ATOM 637 N N . ASP A 1 82 ? -17.806 7.889 20.130 1.00 89.12 82 ASP A N 1
ATOM 638 C CA . ASP A 1 82 ? -17.021 9.099 19.952 1.00 89.12 82 ASP A CA 1
ATOM 639 C C . ASP A 1 82 ? -16.138 9.015 18.716 1.00 89.12 82 ASP A C 1
ATOM 641 O O . ASP A 1 82 ? -15.189 8.230 18.590 1.00 89.12 82 ASP A O 1
ATOM 645 N N . LYS A 1 83 ? -16.446 9.885 17.754 1.00 87.25 83 LYS A N 1
ATOM 646 C CA . LYS A 1 83 ? -15.781 9.904 16.447 1.00 87.25 83 LYS A CA 1
ATOM 647 C C . LYS A 1 83 ? -14.285 10.194 16.569 1.00 87.25 83 LYS A C 1
ATOM 649 O O . LYS A 1 83 ? -13.508 9.675 15.764 1.00 87.25 83 LYS A O 1
ATOM 654 N N . THR A 1 84 ? -13.888 11.026 17.527 1.00 91.38 84 THR A N 1
ATOM 655 C CA . THR A 1 84 ? -12.497 11.419 17.798 1.00 91.38 84 THR A CA 1
ATOM 656 C C . THR A 1 84 ? -11.691 10.218 18.285 1.00 91.38 84 THR A C 1
ATOM 658 O O . THR A 1 84 ? -10.726 9.832 17.619 1.00 91.38 84 THR A O 1
ATOM 661 N N . ILE A 1 85 ? -12.161 9.550 19.341 1.00 91.19 85 ILE A N 1
ATOM 662 C CA . ILE A 1 85 ? -11.562 8.339 19.918 1.00 91.19 85 ILE A CA 1
ATOM 663 C C . ILE A 1 85 ? -11.491 7.234 18.859 1.00 91.19 85 ILE A C 1
ATOM 665 O O . ILE A 1 85 ? -10.413 6.702 18.569 1.00 91.19 85 ILE A O 1
ATOM 669 N N . CYS A 1 86 ? -12.598 6.977 18.152 1.00 89.94 86 CYS A N 1
ATOM 670 C CA . CYS A 1 86 ? -12.629 6.024 17.044 1.00 89.94 86 CYS A CA 1
ATOM 671 C C . CYS A 1 86 ? -11.586 6.320 15.960 1.00 89.94 86 CYS A C 1
ATOM 673 O O . CYS A 1 86 ? -10.975 5.405 15.400 1.00 89.94 86 CYS A O 1
ATOM 675 N N . LYS A 1 87 ? -11.398 7.593 15.596 1.00 91.19 87 LYS A N 1
ATOM 676 C CA . LYS A 1 87 ? -10.439 7.997 14.558 1.00 91.19 87 LYS A CA 1
ATOM 677 C C . LYS A 1 87 ? -9.002 7.785 15.030 1.00 91.19 87 LYS A C 1
ATOM 679 O O . LYS A 1 87 ? -8.193 7.301 14.234 1.00 91.19 87 LYS A O 1
ATOM 684 N N . THR A 1 88 ? -8.704 8.093 16.287 1.00 95.25 88 THR A N 1
ATOM 685 C CA . THR A 1 88 ? -7.389 7.887 16.907 1.00 95.25 88 THR A CA 1
ATOM 686 C C . THR A 1 88 ? -7.026 6.409 16.940 1.00 95.25 88 THR A C 1
ATOM 688 O O . THR A 1 88 ? -6.015 6.011 16.358 1.00 95.25 88 THR A O 1
ATOM 691 N N . TYR A 1 89 ? -7.896 5.560 17.483 1.00 93.69 89 TYR A N 1
ATOM 692 C CA . TYR A 1 89 ? -7.629 4.124 17.565 1.00 93.69 89 TYR A CA 1
ATOM 693 C C . TYR A 1 89 ? -7.610 3.439 16.196 1.00 93.69 89 TYR A C 1
ATOM 695 O O . TYR A 1 89 ? -6.801 2.545 15.954 1.00 93.69 89 TYR A O 1
ATOM 703 N N . ARG A 1 90 ? -8.388 3.919 15.215 1.00 91.38 90 ARG A N 1
ATOM 704 C CA . ARG A 1 90 ? -8.237 3.467 13.819 1.00 91.38 90 ARG A CA 1
ATOM 705 C C . ARG A 1 90 ? -6.863 3.791 13.240 1.00 91.38 90 ARG A C 1
ATOM 707 O O . ARG A 1 90 ? -6.395 3.048 12.377 1.00 91.38 90 ARG A O 1
ATOM 714 N N . ARG A 1 91 ? -6.241 4.908 13.629 1.00 91.94 91 ARG A N 1
ATOM 715 C CA . ARG A 1 91 ? -4.875 5.249 13.202 1.00 91.94 91 ARG A CA 1
ATOM 716 C C . ARG A 1 91 ? -3.856 4.342 13.889 1.00 91.94 91 ARG A C 1
ATOM 718 O O . ARG A 1 91 ? -3.032 3.795 13.162 1.00 91.94 91 ARG A O 1
ATOM 725 N N . LYS A 1 92 ? -3.980 4.111 15.204 1.00 91.81 92 LYS A N 1
ATOM 726 C CA . LYS A 1 92 ? -3.130 3.178 15.972 1.00 91.81 92 LYS A CA 1
ATOM 727 C C . LYS A 1 92 ? -3.174 1.760 15.385 1.00 91.81 92 LYS A C 1
ATOM 729 O O . LYS A 1 92 ? -2.166 1.282 14.879 1.00 91.81 92 LYS A O 1
ATOM 734 N N . MET A 1 93 ? -4.371 1.193 15.218 1.00 91.00 93 MET A N 1
ATOM 735 C CA . MET A 1 93 ? -4.574 -0.116 14.577 1.00 91.00 93 MET A CA 1
ATOM 736 C C . MET A 1 93 ? -3.969 -0.195 13.164 1.00 91.00 93 MET A C 1
ATOM 738 O O . MET A 1 93 ? -3.432 -1.218 12.739 1.00 91.00 93 MET A O 1
ATOM 742 N N . ARG A 1 94 ? -4.083 0.879 12.368 1.00 89.19 94 ARG A N 1
ATOM 743 C CA . ARG A 1 94 ? -3.465 0.924 11.032 1.00 89.19 94 ARG A CA 1
ATOM 744 C C . ARG A 1 94 ? -1.946 0.995 11.113 1.00 89.19 94 ARG A C 1
ATOM 746 O O . ARG A 1 94 ? -1.316 0.447 10.218 1.00 89.19 94 ARG A O 1
ATOM 753 N N . ALA A 1 95 ? -1.390 1.693 12.099 1.00 89.12 95 ALA A N 1
ATOM 754 C CA . ALA A 1 95 ? 0.045 1.817 12.306 1.00 89.12 95 ALA A CA 1
ATOM 755 C C . ALA A 1 95 ? 0.652 0.479 12.739 1.00 89.12 95 ALA A C 1
ATOM 757 O O . ALA A 1 95 ? 1.566 0.010 12.077 1.00 89.12 95 ALA A O 1
ATOM 758 N N . GLU A 1 96 ? 0.063 -0.197 13.721 1.00 86.62 96 GLU A N 1
ATOM 759 C CA . GLU A 1 96 ? 0.501 -1.528 14.168 1.00 86.62 96 GLU A CA 1
ATOM 760 C C . GLU A 1 96 ? 0.439 -2.569 13.046 1.00 86.62 96 GLU A C 1
ATOM 762 O O . GLU A 1 96 ? 1.319 -3.409 12.881 1.00 86.62 96 GLU A O 1
ATOM 767 N N . ARG A 1 97 ? -0.588 -2.489 12.191 1.00 82.38 97 ARG A N 1
ATOM 768 C CA . ARG A 1 97 ? -0.711 -3.385 11.034 1.00 82.38 97 ARG A CA 1
ATOM 769 C C . ARG A 1 97 ? 0.245 -3.055 9.892 1.00 82.38 97 ARG A C 1
ATOM 771 O O . ARG A 1 97 ? 0.341 -3.849 8.948 1.00 82.38 97 ARG A O 1
ATOM 778 N N . ARG A 1 98 ? 0.909 -1.896 9.900 1.00 82.19 98 ARG A N 1
ATOM 779 C CA . ARG A 1 98 ? 1.928 -1.583 8.893 1.00 82.19 98 ARG A CA 1
ATOM 780 C C . ARG A 1 98 ? 3.181 -2.376 9.232 1.00 82.19 98 ARG A C 1
ATOM 782 O O . ARG A 1 98 ? 4.050 -1.906 9.948 1.00 82.19 98 ARG A O 1
ATOM 789 N N . LYS A 1 99 ? 3.308 -3.553 8.624 1.00 77.75 99 LYS A N 1
ATOM 790 C CA . LYS A 1 99 ? 4.605 -4.223 8.535 1.00 77.75 99 LYS A CA 1
ATOM 791 C C . LYS A 1 99 ? 5.533 -3.354 7.685 1.00 77.75 99 LYS A C 1
ATOM 793 O O . LYS A 1 99 ? 5.219 -3.070 6.520 1.00 77.75 99 LYS A O 1
ATOM 798 N N . SER A 1 100 ? 6.635 -2.896 8.272 1.00 79.94 100 SER A N 1
ATOM 799 C CA . SER A 1 100 ? 7.723 -2.302 7.505 1.00 79.94 100 SER A CA 1
ATOM 800 C C . SER A 1 100 ? 8.278 -3.370 6.562 1.00 79.94 100 SER A C 1
ATOM 802 O O . SER A 1 100 ? 8.292 -4.562 6.868 1.00 79.94 100 SER A O 1
ATOM 804 N N . ARG A 1 101 ? 8.661 -2.957 5.353 1.00 83.62 101 ARG A N 1
ATOM 805 C CA . ARG A 1 101 ? 9.351 -3.867 4.435 1.00 83.62 101 ARG A CA 1
ATOM 806 C C . ARG A 1 101 ? 10.794 -4.000 4.887 1.00 83.62 101 ARG A C 1
ATOM 808 O O . ARG A 1 101 ? 11.417 -2.967 5.153 1.00 83.62 101 ARG A O 1
ATOM 815 N N . THR A 1 102 ? 11.315 -5.223 4.884 1.00 89.25 102 THR A N 1
ATOM 816 C CA . THR A 1 102 ? 12.751 -5.456 5.080 1.00 89.25 102 THR A CA 1
ATOM 817 C C . THR A 1 102 ? 13.550 -4.774 3.955 1.00 89.25 102 THR A C 1
ATOM 819 O O . THR A 1 102 ? 12.992 -4.519 2.875 1.00 89.25 102 THR A O 1
ATOM 822 N N . PRO A 1 103 ? 14.831 -4.425 4.175 1.00 91.88 103 PRO A N 1
ATOM 823 C CA . PRO A 1 103 ? 15.690 -3.859 3.131 1.00 91.88 103 PRO A CA 1
ATOM 824 C C . PRO A 1 103 ? 15.698 -4.709 1.854 1.00 91.88 103 PRO A C 1
ATOM 826 O O . PRO A 1 103 ? 15.493 -4.182 0.761 1.00 91.88 103 PRO A O 1
ATOM 829 N N . GLU A 1 104 ? 15.772 -6.029 2.001 1.00 90.94 104 GLU A N 1
ATOM 830 C CA . GLU A 1 104 ? 15.696 -7.005 0.908 1.00 90.94 104 GLU A CA 1
ATOM 831 C C . GLU A 1 104 ? 14.382 -6.907 0.125 1.00 90.94 104 GLU A C 1
ATOM 833 O O . GLU A 1 104 ? 14.377 -6.821 -1.101 1.00 90.94 104 GLU A O 1
ATOM 838 N N . GLN A 1 105 ? 13.239 -6.831 0.816 1.00 88.12 105 GLN A N 1
ATOM 839 C CA . GLN A 1 105 ? 11.935 -6.672 0.163 1.00 88.12 105 GLN A CA 1
ATOM 840 C C . GLN A 1 105 ? 11.830 -5.348 -0.604 1.00 88.12 105 GLN A C 1
ATOM 842 O O . GLN A 1 105 ? 11.135 -5.266 -1.624 1.00 88.12 105 GLN A O 1
ATOM 847 N N . LYS A 1 106 ? 12.486 -4.287 -0.118 1.00 88.44 106 LYS A N 1
ATOM 848 C CA . LYS A 1 106 ? 12.566 -3.008 -0.835 1.00 88.44 106 LYS A CA 1
ATOM 849 C C . LYS A 1 106 ? 13.451 -3.142 -2.074 1.00 88.44 106 LYS A C 1
ATOM 851 O O . LYS A 1 106 ? 13.012 -2.715 -3.142 1.00 88.44 106 LYS A O 1
ATOM 856 N N . ALA A 1 107 ? 14.622 -3.766 -1.949 1.00 91.00 107 ALA A N 1
ATOM 857 C CA . ALA A 1 107 ? 15.548 -4.009 -3.051 1.00 91.00 107 ALA A CA 1
ATOM 858 C C . ALA A 1 107 ? 14.900 -4.863 -4.150 1.00 91.00 107 ALA A C 1
ATOM 860 O O . ALA A 1 107 ? 14.831 -4.432 -5.299 1.00 91.00 107 ALA A O 1
ATOM 861 N N . ALA A 1 108 ? 14.281 -5.989 -3.791 1.00 89.31 108 ALA A N 1
ATOM 862 C CA . ALA A 1 108 ? 13.554 -6.846 -4.725 1.00 89.31 108 ALA A CA 1
ATOM 863 C C . ALA A 1 108 ? 12.399 -6.102 -5.420 1.00 89.31 108 ALA A C 1
ATOM 865 O O . ALA A 1 108 ? 12.189 -6.236 -6.625 1.00 89.31 108 ALA A O 1
ATOM 866 N N . SER A 1 109 ? 11.649 -5.269 -4.687 1.00 87.75 109 SER A N 1
ATOM 867 C CA . SER A 1 109 ? 10.594 -4.442 -5.287 1.00 87.75 109 SER A CA 1
ATOM 868 C C . SER A 1 109 ? 11.144 -3.382 -6.245 1.00 87.75 109 SER A C 1
ATOM 870 O O . SER A 1 109 ? 10.431 -3.025 -7.183 1.00 87.75 109 SER A O 1
ATOM 872 N N . LYS A 1 110 ? 12.344 -2.848 -5.989 1.00 90.31 110 LYS A N 1
ATOM 873 C CA . LYS A 1 110 ? 13.023 -1.889 -6.869 1.00 90.31 110 LYS A CA 1
ATOM 874 C C . LYS A 1 110 ? 13.518 -2.593 -8.130 1.00 90.31 110 LYS A C 1
ATOM 876 O O . LYS A 1 110 ? 13.183 -2.143 -9.215 1.00 90.31 110 LYS A O 1
ATOM 881 N N . ALA A 1 111 ? 14.190 -3.734 -7.992 1.00 91.12 111 ALA A N 1
ATOM 882 C CA . ALA A 1 111 ? 14.672 -4.536 -9.116 1.00 91.12 111 ALA A CA 1
ATOM 883 C C . ALA A 1 111 ? 13.539 -4.915 -10.084 1.00 91.12 111 ALA A C 1
ATOM 885 O O . ALA A 1 111 ? 13.636 -4.661 -11.279 1.00 91.12 111 ALA A O 1
ATOM 886 N N . ARG A 1 112 ? 12.403 -5.409 -9.566 1.00 91.44 112 ARG A N 1
ATOM 887 C CA . ARG A 1 112 ? 11.230 -5.739 -10.400 1.00 91.44 112 ARG A CA 1
ATOM 888 C C . ARG A 1 112 ? 10.644 -4.526 -11.125 1.00 91.44 112 ARG A C 1
ATOM 890 O O . ARG A 1 112 ? 10.130 -4.666 -12.228 1.00 91.44 112 ARG A O 1
ATOM 897 N N . PHE A 1 113 ? 10.675 -3.352 -10.497 1.00 91.88 113 PHE A N 1
ATOM 898 C CA . PHE A 1 113 ? 10.205 -2.124 -11.134 1.00 91.88 113 PHE A CA 1
ATOM 899 C C . PHE A 1 113 ? 11.178 -1.643 -12.216 1.00 91.88 113 PHE A C 1
ATOM 901 O O . PHE A 1 113 ? 10.735 -1.247 -13.287 1.00 91.88 113 PHE A O 1
ATOM 908 N N . ASN A 1 114 ? 12.484 -1.724 -11.962 1.00 91.75 114 ASN A N 1
ATOM 909 C CA . ASN A 1 114 ? 13.503 -1.379 -12.946 1.00 91.75 114 ASN A CA 1
ATOM 910 C C . ASN A 1 114 ? 13.415 -2.294 -14.173 1.00 91.75 114 ASN A C 1
ATOM 912 O O . ASN A 1 114 ? 13.414 -1.790 -15.285 1.00 91.75 114 ASN A O 1
ATOM 916 N N . ALA A 1 115 ? 13.237 -3.605 -13.977 1.00 92.62 115 ALA A N 1
ATOM 917 C CA . ALA A 1 115 ? 13.024 -4.551 -15.074 1.00 92.62 115 ALA A CA 1
ATOM 918 C C . ALA A 1 115 ? 11.764 -4.221 -15.894 1.00 92.62 115 ALA A C 1
ATOM 920 O O . ALA A 1 115 ? 11.796 -4.248 -17.118 1.00 92.62 115 ALA A O 1
ATOM 921 N N . TYR A 1 116 ? 10.666 -3.846 -15.226 1.00 92.81 116 TYR A N 1
ATOM 922 C CA . TYR A 1 116 ? 9.451 -3.389 -15.905 1.00 92.81 116 TYR A CA 1
ATOM 923 C C . TYR A 1 116 ? 9.695 -2.133 -16.754 1.00 92.81 116 TYR A C 1
ATOM 925 O O . TYR A 1 116 ? 9.210 -2.053 -17.876 1.00 92.81 116 TYR A O 1
ATOM 933 N N . CYS A 1 117 ? 10.438 -1.156 -16.230 1.00 92.00 117 CYS A N 1
ATOM 934 C CA . CYS A 1 117 ? 10.720 0.074 -16.966 1.00 92.00 117 CYS A CA 1
ATOM 935 C C . CYS A 1 117 ? 11.767 -0.101 -18.060 1.00 92.00 117 CYS A C 1
ATOM 937 O O . CYS A 1 117 ? 11.677 0.591 -19.060 1.00 92.00 117 CYS A O 1
ATOM 939 N N . ALA A 1 118 ? 12.698 -1.045 -17.926 1.00 91.94 118 ALA A N 1
ATOM 940 C CA . ALA A 1 118 ? 13.666 -1.353 -18.974 1.00 91.94 118 ALA A CA 1
ATOM 941 C C . ALA A 1 118 ? 13.006 -1.861 -20.269 1.00 91.94 118 ALA A C 1
ATOM 943 O O . ALA A 1 118 ? 13.577 -1.681 -21.336 1.00 91.94 118 ALA A O 1
ATOM 944 N N . ALA A 1 119 ? 11.811 -2.455 -20.177 1.00 91.00 119 ALA A N 1
ATOM 945 C CA . ALA A 1 119 ? 11.027 -2.923 -21.320 1.00 91.00 119 ALA A CA 1
ATOM 946 C C . ALA A 1 119 ? 10.117 -1.843 -21.945 1.00 91.00 119 ALA A C 1
ATOM 948 O O . ALA A 1 119 ? 9.334 -2.154 -22.837 1.00 91.00 119 ALA A O 1
ATOM 949 N N . ILE A 1 120 ? 10.144 -0.603 -21.439 1.00 92.75 120 ILE A N 1
ATOM 950 C CA . ILE A 1 120 ? 9.292 0.499 -21.906 1.00 92.75 120 ILE A CA 1
ATOM 951 C C . ILE A 1 120 ? 10.167 1.735 -22.075 1.00 92.75 120 ILE A C 1
ATOM 953 O O . ILE A 1 120 ? 10.546 2.351 -21.078 1.00 92.75 120 ILE A O 1
ATOM 957 N N . ASP A 1 121 ? 10.434 2.133 -23.315 1.00 92.06 121 ASP A N 1
ATOM 958 C CA . ASP A 1 121 ? 11.385 3.208 -23.621 1.00 92.06 121 ASP A CA 1
ATOM 959 C C . ASP A 1 121 ? 11.047 4.525 -22.914 1.00 92.06 121 ASP A C 1
ATOM 961 O O . ASP A 1 121 ? 11.923 5.153 -22.316 1.00 92.06 121 ASP A O 1
ATOM 965 N N . GLU A 1 122 ? 9.764 4.894 -22.858 1.00 91.44 122 GLU A N 1
ATOM 966 C CA . GLU A 1 122 ? 9.297 6.073 -22.117 1.00 91.44 122 GLU A CA 1
ATOM 967 C C . GLU A 1 122 ? 9.556 5.979 -20.606 1.00 91.44 122 GLU A C 1
ATOM 969 O O . GLU A 1 122 ? 9.877 6.978 -19.961 1.00 91.44 122 GLU A O 1
ATOM 974 N N . CYS A 1 123 ? 9.414 4.790 -20.000 1.00 92.50 123 CYS A N 1
ATOM 975 C CA . CYS A 1 123 ? 9.723 4.641 -18.579 1.00 92.50 123 CYS A CA 1
ATOM 976 C C . CYS A 1 123 ? 11.233 4.599 -18.340 1.00 92.50 123 CYS A C 1
ATOM 978 O O . CYS A 1 123 ? 11.701 5.154 -17.348 1.00 92.50 123 CYS A O 1
ATOM 980 N N . LYS A 1 124 ? 11.996 3.934 -19.209 1.00 93.12 124 LYS A N 1
ATOM 981 C CA . LYS A 1 124 ? 13.452 3.853 -19.103 1.00 93.12 124 LYS A CA 1
ATOM 982 C C . LYS A 1 124 ? 14.062 5.254 -19.157 1.00 93.12 124 LYS A C 1
ATOM 984 O O . LYS A 1 124 ? 14.589 5.715 -18.148 1.00 93.12 124 LYS A O 1
ATOM 989 N N . SER A 1 125 ? 13.830 5.964 -20.258 1.00 92.56 125 SER A N 1
ATOM 990 C CA . SER A 1 125 ? 14.330 7.325 -20.464 1.00 92.56 125 SER A CA 1
ATOM 991 C C . SER A 1 125 ? 13.766 8.305 -19.434 1.00 92.56 125 SER A C 1
ATOM 993 O O . SER A 1 125 ? 14.513 9.003 -18.755 1.00 92.56 125 SER A O 1
ATOM 995 N N . GLY A 1 126 ? 12.446 8.332 -19.240 1.00 91.00 126 GLY A N 1
ATOM 996 C CA . GLY A 1 126 ? 11.816 9.311 -18.360 1.00 91.00 126 GLY A CA 1
ATOM 997 C C . GLY A 1 126 ? 12.062 9.049 -16.873 1.00 91.00 126 GLY A C 1
ATOM 998 O O . GLY A 1 126 ? 12.386 9.971 -16.135 1.00 91.00 126 GLY A O 1
ATOM 999 N N . CYS A 1 127 ? 11.918 7.807 -16.400 1.00 90.62 127 CYS A N 1
ATOM 1000 C CA . CYS A 1 127 ? 11.998 7.494 -14.971 1.00 90.62 127 CYS A CA 1
ATOM 1001 C C . CYS A 1 127 ? 13.373 7.005 -14.500 1.00 90.62 127 CYS A C 1
ATOM 1003 O O . CYS A 1 127 ? 13.781 7.374 -13.397 1.00 90.62 127 CYS A O 1
ATOM 1005 N N . LEU A 1 128 ? 14.044 6.126 -15.253 1.00 90.56 128 LEU A N 1
ATOM 1006 C CA . LEU A 1 128 ? 15.318 5.544 -14.813 1.00 90.56 128 LEU A CA 1
ATOM 1007 C C . LEU A 1 128 ? 16.493 6.468 -15.122 1.00 90.56 128 LEU A C 1
ATOM 1009 O O . LEU A 1 128 ? 17.307 6.691 -14.228 1.00 90.56 128 LEU A O 1
ATOM 1013 N N . ASP A 1 129 ? 16.528 7.023 -16.331 1.00 91.62 129 ASP A N 1
ATOM 1014 C CA . ASP A 1 129 ? 17.663 7.814 -16.809 1.00 91.62 129 ASP A CA 1
ATOM 1015 C C . ASP A 1 129 ? 17.518 9.287 -16.390 1.00 91.62 129 ASP A C 1
ATOM 1017 O O . ASP A 1 129 ? 18.378 9.829 -15.699 1.00 91.62 129 ASP A O 1
ATOM 1021 N N . ASN A 1 130 ? 16.376 9.915 -16.700 1.00 90.31 130 ASN A N 1
ATOM 1022 C CA . ASN A 1 130 ? 16.133 11.337 -16.413 1.00 90.31 130 ASN A CA 1
ATOM 1023 C C . ASN A 1 130 ? 15.562 11.607 -15.009 1.00 90.31 130 ASN A C 1
ATOM 1025 O O . ASN A 1 130 ? 15.489 12.754 -14.567 1.00 90.31 130 ASN A O 1
ATOM 1029 N N . GLY A 1 131 ? 15.116 10.569 -14.294 1.00 89.69 131 GL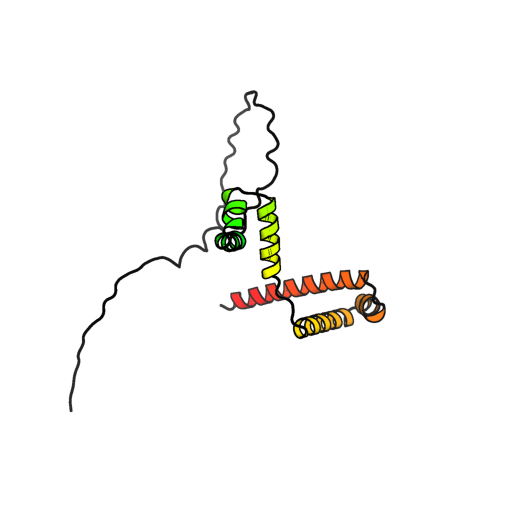Y A N 1
ATOM 1030 C CA . GLY A 1 131 ? 14.586 10.711 -12.935 1.00 89.69 131 GLY A CA 1
ATOM 1031 C C . GLY A 1 131 ? 13.286 11.523 -12.825 1.00 89.69 131 GLY A C 1
ATOM 1032 O O . GLY A 1 131 ? 12.963 12.014 -11.735 1.00 89.69 131 GLY A O 1
ATOM 1033 N N . ASP A 1 132 ? 12.513 11.657 -13.908 1.00 93.38 132 ASP A N 1
ATOM 1034 C CA . ASP A 1 132 ? 11.248 12.389 -13.912 1.00 93.38 132 ASP A CA 1
ATOM 1035 C C . ASP A 1 132 ? 10.240 11.722 -12.963 1.00 93.38 132 ASP A C 1
ATOM 1037 O O . ASP A 1 132 ? 9.719 10.616 -13.166 1.00 93.38 132 ASP A O 1
ATOM 1041 N N . LYS A 1 133 ? 9.928 12.449 -11.888 1.00 91.06 133 LYS A N 1
ATOM 1042 C CA . LYS A 1 133 ? 9.024 12.006 -10.824 1.00 91.06 133 LYS A CA 1
ATOM 1043 C C . LYS A 1 133 ? 7.611 11.742 -11.340 1.00 91.06 133 LYS A C 1
ATOM 1045 O O . LYS A 1 133 ? 6.928 10.873 -10.785 1.00 91.06 133 LYS A O 1
ATOM 1050 N N . THR A 1 134 ? 7.149 12.480 -12.345 1.00 92.75 134 THR A N 1
ATOM 1051 C CA . THR A 1 134 ? 5.800 12.354 -12.905 1.00 92.75 134 THR A CA 1
ATOM 1052 C C . THR A 1 134 ? 5.673 11.058 -13.700 1.00 92.75 134 THR A C 1
ATOM 1054 O O . THR A 1 134 ? 4.821 10.224 -13.363 1.00 92.75 134 THR A O 1
ATOM 1057 N N . VAL A 1 135 ? 6.605 10.816 -14.624 1.00 90.25 135 VAL A N 1
ATOM 1058 C CA . VAL A 1 135 ? 6.727 9.584 -15.413 1.00 90.25 135 VAL A CA 1
ATOM 1059 C C . VAL A 1 135 ? 6.887 8.381 -14.485 1.00 90.25 135 VAL A C 1
ATOM 1061 O O . VAL A 1 135 ? 6.081 7.444 -14.518 1.00 90.25 135 VAL A O 1
ATOM 1064 N N . CYS A 1 136 ? 7.825 8.451 -13.533 1.00 90.44 136 CYS A N 1
ATOM 1065 C CA . CYS A 1 136 ? 8.004 7.415 -12.518 1.00 90.44 136 CYS A CA 1
ATOM 1066 C C . CYS A 1 136 ? 6.718 7.105 -11.750 1.00 90.44 136 CYS A C 1
ATOM 1068 O O . CYS A 1 136 ? 6.420 5.944 -11.453 1.00 90.44 136 CYS A O 1
ATOM 1070 N N . ARG A 1 137 ? 5.945 8.123 -11.360 1.00 93.12 137 ARG A N 1
ATOM 1071 C CA . ARG A 1 137 ? 4.715 7.927 -10.584 1.00 93.12 137 ARG A CA 1
ATOM 1072 C C . ARG A 1 137 ? 3.639 7.242 -11.417 1.00 93.12 137 ARG A C 1
ATOM 1074 O O . ARG A 1 137 ? 2.936 6.383 -10.873 1.00 93.12 137 ARG A O 1
ATOM 1081 N N . THR A 1 138 ? 3.513 7.601 -12.688 1.00 94.62 138 THR A N 1
ATOM 1082 C CA . THR A 1 138 ? 2.579 6.983 -13.636 1.00 94.62 138 THR A CA 1
ATOM 1083 C C . THR A 1 138 ? 2.909 5.506 -13.824 1.00 94.62 138 THR A C 1
ATOM 1085 O O . THR A 1 138 ? 2.080 4.645 -13.505 1.00 94.62 138 THR A O 1
ATOM 1088 N N . TYR A 1 139 ? 4.155 5.191 -14.170 1.00 92.69 139 TYR A N 1
ATOM 1089 C CA . TYR A 1 139 ? 4.585 3.813 -14.403 1.00 92.69 139 TYR A CA 1
ATOM 1090 C C . TYR A 1 139 ? 4.651 2.965 -13.121 1.00 92.69 139 TYR A C 1
ATOM 1092 O O . TYR A 1 139 ? 4.328 1.777 -13.116 1.00 92.69 139 TYR A O 1
ATOM 1100 N N . ARG A 1 140 ? 4.929 3.558 -11.951 1.00 92.44 140 ARG A N 1
ATOM 1101 C CA . ARG A 1 140 ? 4.778 2.842 -10.667 1.00 92.44 140 ARG A CA 1
ATOM 1102 C C . ARG A 1 140 ? 3.329 2.465 -10.379 1.00 92.44 140 ARG A C 1
ATOM 1104 O O . ARG A 1 140 ? 3.084 1.433 -9.746 1.00 92.44 140 ARG A O 1
ATOM 1111 N N . LYS A 1 141 ? 2.354 3.293 -10.770 1.00 93.38 141 LYS A N 1
ATOM 1112 C CA . LYS A 1 141 ? 0.928 2.970 -10.598 1.00 93.38 141 LYS A CA 1
ATOM 1113 C C . LYS A 1 141 ? 0.518 1.823 -11.521 1.00 93.38 141 LYS A C 1
ATOM 1115 O O . LYS A 1 141 ? -0.137 0.897 -11.030 1.00 93.38 141 LYS A O 1
ATOM 1120 N N . SER A 1 142 ? 0.917 1.848 -12.796 1.00 92.06 142 SER A N 1
ATOM 1121 C CA . SER A 1 142 ? 0.625 0.763 -13.746 1.00 92.06 142 SER A CA 1
ATOM 1122 C C . SER A 1 142 ? 1.245 -0.558 -13.280 1.00 92.06 142 SER A C 1
ATOM 1124 O O . SER A 1 142 ? 0.516 -1.537 -13.099 1.00 92.06 142 SER A O 1
ATOM 1126 N N . PHE A 1 143 ? 2.531 -0.552 -12.915 1.00 92.88 143 PHE A N 1
ATOM 1127 C CA . PHE A 1 143 ? 3.250 -1.715 -12.390 1.00 92.88 143 PHE A CA 1
ATOM 1128 C C . PHE A 1 143 ? 2.561 -2.333 -11.161 1.00 92.88 143 PHE A C 1
ATOM 1130 O O . PHE A 1 143 ? 2.392 -3.551 -11.051 1.00 92.88 143 PHE A O 1
ATOM 1137 N N . ARG A 1 144 ? 2.094 -1.504 -10.214 1.00 90.56 144 ARG A N 1
ATOM 1138 C CA . ARG A 1 144 ? 1.344 -1.985 -9.036 1.00 90.56 144 ARG A CA 1
ATOM 1139 C C . ARG A 1 144 ? -0.011 -2.586 -9.411 1.00 90.56 144 ARG A C 1
ATOM 1141 O O . ARG A 1 144 ? -0.439 -3.551 -8.773 1.00 90.56 144 ARG A O 1
ATOM 1148 N N . LYS A 1 145 ? -0.701 -2.018 -10.406 1.00 91.75 145 LYS A N 1
ATOM 1149 C CA . LYS A 1 145 ? -2.000 -2.513 -10.888 1.00 91.75 145 LYS A CA 1
ATOM 1150 C C . LYS A 1 145 ? -1.841 -3.881 -11.551 1.00 91.75 145 LYS A C 1
ATOM 1152 O O . LYS A 1 145 ? -2.597 -4.789 -11.211 1.00 91.75 145 LYS A O 1
ATOM 1157 N N . GLN A 1 146 ? -0.832 -4.042 -12.407 1.00 88.06 146 GLN A N 1
ATOM 1158 C CA . GLN A 1 146 ? -0.499 -5.317 -13.049 1.00 88.06 146 GLN A CA 1
ATOM 1159 C C . GLN A 1 146 ? -0.141 -6.389 -12.011 1.00 88.06 146 GLN A C 1
ATOM 1161 O O . GLN A 1 146 ? -0.791 -7.430 -11.961 1.00 88.06 146 GLN A O 1
ATOM 1166 N N . ASN A 1 147 ? 0.766 -6.093 -11.074 1.00 87.88 147 ASN A N 1
ATOM 1167 C CA . ASN A 1 147 ? 1.127 -7.036 -10.007 1.00 87.88 147 ASN A CA 1
ATOM 1168 C C . ASN A 1 147 ? -0.061 -7.447 -9.128 1.00 87.88 147 ASN A C 1
ATOM 1170 O O . ASN A 1 147 ? -0.157 -8.592 -8.691 1.00 87.88 147 ASN A O 1
ATOM 1174 N N . ARG A 1 148 ? -0.994 -6.528 -8.842 1.00 88.56 148 ARG A N 1
ATOM 1175 C CA . ARG A 1 148 ? -2.210 -6.873 -8.093 1.00 88.56 148 ARG A CA 1
ATOM 1176 C C . ARG A 1 148 ? -3.108 -7.823 -8.889 1.00 88.56 148 ARG A C 1
ATOM 1178 O O . ARG A 1 148 ? -3.677 -8.724 -8.277 1.00 88.56 148 ARG A O 1
ATOM 1185 N N . LYS A 1 149 ? -3.254 -7.621 -10.203 1.00 89.62 149 LYS A N 1
ATOM 1186 C CA . LYS A 1 149 ? -4.012 -8.533 -11.075 1.00 89.62 149 LYS A CA 1
ATOM 1187 C C . LYS A 1 149 ? -3.360 -9.917 -11.104 1.00 89.62 149 LYS A C 1
ATOM 1189 O O . LYS A 1 149 ? -4.038 -10.883 -10.778 1.00 89.62 149 LYS A O 1
ATOM 1194 N N . ALA A 1 150 ? -2.051 -9.987 -11.350 1.00 85.12 150 ALA A N 1
ATOM 1195 C CA . ALA A 1 150 ? -1.296 -11.241 -11.371 1.00 85.12 150 ALA A CA 1
ATOM 1196 C C . ALA A 1 150 ? -1.421 -12.018 -10.051 1.00 85.12 150 ALA A C 1
ATOM 1198 O O . ALA A 1 150 ? -1.741 -13.199 -10.050 1.00 85.12 150 ALA A O 1
ATOM 1199 N N . ARG A 1 151 ? -1.287 -11.344 -8.899 1.00 86.44 151 ARG A N 1
ATOM 1200 C CA . ARG A 1 151 ? -1.463 -11.986 -7.583 1.00 86.44 151 ARG A CA 1
ATOM 1201 C C . ARG A 1 151 ? -2.873 -12.523 -7.346 1.00 86.44 151 ARG A C 1
ATOM 1203 O O . ARG A 1 151 ? -3.021 -13.539 -6.681 1.00 86.44 151 ARG A O 1
ATOM 1210 N N . ARG A 1 152 ? -3.904 -11.828 -7.834 1.00 88.44 152 ARG A N 1
ATOM 1211 C CA . ARG A 1 152 ? -5.294 -12.300 -7.733 1.00 88.44 152 ARG A CA 1
ATOM 1212 C C . ARG A 1 152 ? -5.536 -13.501 -8.638 1.00 88.44 152 ARG A C 1
ATOM 1214 O O . ARG A 1 152 ? -6.187 -14.436 -8.197 1.00 88.44 152 ARG A O 1
ATOM 1221 N N . ALA A 1 153 ? -5.001 -13.470 -9.856 1.00 87.19 153 ALA A N 1
ATOM 1222 C CA . ALA A 1 153 ? -5.076 -14.588 -10.787 1.00 87.19 153 ALA A CA 1
ATOM 1223 C C . ALA A 1 153 ? -4.359 -15.821 -10.219 1.00 87.19 153 ALA A C 1
ATOM 1225 O O . ALA A 1 153 ? -4.969 -16.875 -10.131 1.00 87.19 153 ALA A O 1
ATOM 1226 N N . ALA A 1 154 ? -3.131 -15.660 -9.717 1.00 86.38 154 ALA A N 1
ATOM 1227 C CA . ALA A 1 154 ? -2.377 -16.734 -9.071 1.00 86.38 154 ALA A CA 1
ATOM 1228 C C . ALA A 1 154 ? -3.100 -17.300 -7.839 1.00 86.38 154 ALA A C 1
ATOM 1230 O O . ALA A 1 154 ? -3.124 -18.508 -7.635 1.00 86.38 154 ALA A O 1
ATOM 1231 N N . PHE A 1 155 ? -3.726 -16.437 -7.030 1.00 87.19 155 PHE A N 1
ATOM 1232 C CA . PHE A 1 155 ? -4.569 -16.888 -5.924 1.00 87.19 155 PHE A CA 1
ATOM 1233 C C . PHE A 1 155 ? -5.756 -17.705 -6.444 1.00 87.19 155 PHE A C 1
ATOM 1235 O O . PHE A 1 155 ? -5.938 -18.829 -6.009 1.00 87.19 155 PHE A O 1
ATOM 1242 N N . LYS A 1 156 ? -6.519 -17.194 -7.418 1.00 88.19 156 LYS A N 1
ATOM 1243 C CA . LYS A 1 156 ? -7.658 -17.922 -7.996 1.00 88.19 156 LYS A CA 1
ATOM 1244 C C . LYS A 1 156 ? -7.236 -19.277 -8.580 1.00 88.19 156 LYS A C 1
ATOM 1246 O O . LYS A 1 156 ? -7.891 -20.269 -8.298 1.00 88.19 156 LYS A O 1
ATOM 1251 N N . ALA A 1 157 ? -6.133 -19.328 -9.326 1.00 86.94 157 ALA A N 1
ATOM 1252 C CA . ALA A 1 157 ? -5.588 -20.565 -9.885 1.00 86.94 157 ALA A CA 1
ATOM 1253 C C . ALA A 1 157 ? -5.248 -21.584 -8.786 1.00 86.94 157 ALA A C 1
ATOM 1255 O O . ALA A 1 157 ? -5.634 -22.741 -8.874 1.00 86.94 157 ALA A O 1
ATOM 1256 N N . LYS A 1 158 ? -4.620 -21.137 -7.691 1.00 84.88 158 LYS A N 1
ATOM 1257 C CA . LYS A 1 158 ? -4.274 -22.009 -6.562 1.00 84.88 158 LYS A CA 1
ATOM 1258 C C . LYS A 1 158 ? -5.492 -22.635 -5.866 1.00 84.88 158 LYS A C 1
ATOM 1260 O O . LYS A 1 158 ? -5.347 -23.704 -5.299 1.00 84.88 158 LYS A O 1
ATOM 1265 N N . PHE A 1 159 ? -6.652 -21.978 -5.886 1.00 77.94 159 PHE A N 1
ATOM 1266 C CA . PHE A 1 159 ? -7.886 -22.454 -5.238 1.00 77.94 159 PHE A CA 1
ATOM 1267 C C . PHE A 1 159 ? -8.910 -23.061 -6.206 1.00 77.94 159 PHE A C 1
ATOM 1269 O O . PHE A 1 159 ? -9.953 -23.501 -5.757 1.00 77.94 159 PHE A O 1
ATOM 1276 N N . SER A 1 160 ? -8.640 -23.047 -7.511 1.00 72.50 160 SER A N 1
ATOM 1277 C CA . SER A 1 160 ? -9.436 -23.779 -8.515 1.00 72.50 160 SER A CA 1
ATOM 1278 C C . SER A 1 160 ? -8.782 -25.100 -8.924 1.00 72.50 160 SER A C 1
ATOM 1280 O O . SER A 1 160 ? -9.343 -25.836 -9.722 1.00 72.50 160 SER A O 1
ATOM 1282 N N . ALA A 1 161 ? -7.587 -25.375 -8.394 1.00 58.72 161 ALA A N 1
ATOM 1283 C CA . ALA A 1 161 ? -6.872 -26.639 -8.534 1.00 58.72 161 ALA A CA 1
ATOM 1284 C C . ALA A 1 161 ? -7.156 -27.621 -7.374 1.00 58.72 161 ALA A C 1
ATOM 1286 O O . ALA A 1 161 ? -6.501 -28.655 -7.288 1.00 58.72 161 ALA A O 1
ATOM 1287 N N . PHE A 1 162 ? -8.084 -27.263 -6.481 1.00 51.19 162 PHE A N 1
ATOM 1288 C CA . PHE A 1 162 ? -8.664 -28.098 -5.427 1.00 51.19 162 PHE A CA 1
ATOM 1289 C C . PHE A 1 162 ? -10.168 -28.165 -5.664 1.00 51.19 162 PHE A C 1
ATOM 1291 O O . PHE A 1 162 ? -10.754 -29.204 -5.304 1.00 51.19 162 PHE A O 1
#